Protein AF-A0A350UQT0-F1 (afdb_monomer_lite)

Sequence (102 aa):
MTTYRASLLHDPASGAWTITFPDFGWGVSQGQSLLHALEMARELLHELLAHLIRRDEPIPTPRKHPGRLFHSVHLPPFESAKVELYRALKASGLRKAELARR

Secondary structure (DSSP, 8-state):
--EEEEEEEE-TTT--EEEE-TTTS---EEESSHHHHHHHHHHHHHHHHHHHHHTTPPPPPPPP--STTEEEEE--HHHHHHHHHHHHHHHHT--HHHHTT-

Structure (mmCIF, N/CA/C/O backbone):
data_AF-A0A350UQT0-F1
#
_entry.id   AF-A0A350UQT0-F1
#
loop_
_atom_site.group_PDB
_atom_site.id
_atom_site.type_symbol
_atom_site.label_atom_id
_atom_site.label_alt_id
_atom_site.label_comp_id
_atom_site.label_asym_id
_atom_site.label_entity_id
_atom_site.label_seq_id
_atom_site.pdbx_PDB_ins_code
_atom_site.Cartn_x
_atom_site.Cartn_y
_atom_site.Cartn_z
_atom_site.occupancy
_atom_site.B_iso_or_equiv
_atom_site.auth_seq_id
_atom_site.auth_comp_id
_atom_site.auth_asym_id
_atom_site.auth_atom_id
_atom_site.pdbx_PDB_model_num
ATOM 1 N N . MET A 1 1 ? 4.341 -1.439 10.734 1.00 78.25 1 MET A N 1
ATOM 2 C CA . MET A 1 1 ? 4.686 -0.858 9.418 1.00 78.25 1 MET A CA 1
ATOM 3 C C . MET A 1 1 ? 3.653 -1.332 8.413 1.00 78.25 1 MET A C 1
ATOM 5 O O . MET A 1 1 ? 3.529 -2.537 8.209 1.00 78.25 1 MET A O 1
ATOM 9 N N . THR A 1 2 ? 2.858 -0.419 7.862 1.00 88.94 2 THR A N 1
ATOM 10 C CA . THR A 1 2 ? 1.763 -0.763 6.948 1.00 88.94 2 THR A CA 1
ATOM 11 C C . THR A 1 2 ? 2.350 -1.186 5.601 1.00 88.94 2 THR A C 1
ATOM 13 O O . THR A 1 2 ? 3.193 -0.490 5.034 1.00 88.94 2 THR A O 1
ATOM 16 N N . THR A 1 3 ? 1.938 -2.356 5.113 1.00 94.88 3 THR A N 1
ATOM 17 C CA . THR A 1 3 ? 2.506 -2.996 3.918 1.00 94.88 3 THR A CA 1
ATOM 18 C C . THR A 1 3 ? 1.388 -3.498 3.022 1.00 94.88 3 THR A C 1
ATOM 20 O O . THR A 1 3 ? 0.481 -4.158 3.522 1.00 94.88 3 THR A O 1
ATOM 23 N N . TYR A 1 4 ? 1.489 -3.242 1.720 1.00 96.69 4 TYR A N 1
ATOM 24 C CA . TYR A 1 4 ? 0.593 -3.788 0.698 1.00 96.69 4 TYR A CA 1
ATOM 25 C C . TYR A 1 4 ? 1.386 -4.462 -0.418 1.00 96.69 4 TYR A C 1
ATOM 27 O O . TYR A 1 4 ? 2.597 -4.270 -0.550 1.00 96.69 4 TYR A O 1
ATOM 35 N N . ARG A 1 5 ? 0.696 -5.274 -1.221 1.00 97.31 5 ARG A N 1
ATOM 36 C CA . ARG A 1 5 ? 1.278 -5.919 -2.399 1.00 97.31 5 ARG A CA 1
ATOM 37 C C . ARG A 1 5 ? 0.883 -5.130 -3.642 1.00 97.31 5 ARG A C 1
ATOM 39 O O . ARG A 1 5 ? -0.299 -5.049 -3.963 1.00 97.31 5 ARG A O 1
ATOM 46 N N . ALA A 1 6 ? 1.872 -4.565 -4.321 1.00 97.69 6 ALA A N 1
ATOM 47 C CA . ALA A 1 6 ? 1.688 -3.946 -5.627 1.00 97.69 6 ALA A CA 1
ATOM 48 C C . ALA A 1 6 ? 1.857 -5.003 -6.720 1.00 97.69 6 ALA A C 1
ATOM 50 O O . ALA A 1 6 ? 2.787 -5.807 -6.645 1.00 97.69 6 ALA A O 1
ATOM 51 N N . SER A 1 7 ? 0.990 -4.989 -7.728 1.00 97.56 7 SER A N 1
ATOM 52 C CA . SER A 1 7 ? 1.199 -5.720 -8.978 1.00 97.56 7 SER A CA 1
ATOM 53 C C . SER A 1 7 ? 1.993 -4.839 -9.931 1.00 97.56 7 SER A C 1
ATOM 55 O O . SER A 1 7 ? 1.544 -3.735 -10.244 1.00 97.56 7 SER A O 1
ATOM 57 N N . LEU A 1 8 ? 3.151 -5.318 -10.385 1.00 97.38 8 LEU A N 1
ATOM 58 C CA . LEU A 1 8 ? 3.985 -4.643 -11.379 1.00 97.38 8 LEU A CA 1
ATOM 59 C C . LEU A 1 8 ? 3.988 -5.468 -12.667 1.00 97.38 8 LEU A C 1
ATOM 61 O O . LEU A 1 8 ? 4.522 -6.577 -12.702 1.00 97.38 8 LEU A O 1
ATOM 65 N N . LEU A 1 9 ? 3.390 -4.916 -13.721 1.00 96.94 9 LEU A N 1
ATOM 66 C CA . LEU A 1 9 ? 3.305 -5.546 -15.036 1.00 96.94 9 LEU A CA 1
ATOM 67 C C . LEU A 1 9 ? 4.157 -4.771 -16.039 1.00 96.94 9 LEU A C 1
ATOM 69 O O . LEU A 1 9 ? 3.920 -3.586 -16.254 1.00 96.94 9 LEU A O 1
ATOM 73 N N . HIS A 1 10 ? 5.128 -5.441 -16.652 1.00 96.75 10 HIS A N 1
ATOM 74 C CA . HIS A 1 10 ? 5.935 -4.872 -17.727 1.00 96.75 10 HIS A CA 1
ATOM 75 C C . HIS A 1 10 ? 5.194 -4.976 -19.062 1.00 96.75 10 HIS A C 1
ATOM 77 O O . HIS A 1 10 ? 4.718 -6.056 -19.415 1.00 96.75 10 HIS A O 1
ATOM 83 N N . ASP A 1 11 ? 5.136 -3.875 -19.801 1.00 95.94 11 ASP A N 1
ATOM 84 C CA . ASP A 1 11 ? 4.681 -3.823 -21.185 1.00 95.94 11 ASP A CA 1
ATOM 85 C C . ASP A 1 11 ? 5.901 -3.849 -22.125 1.00 95.94 11 ASP A C 1
ATOM 87 O O . ASP A 1 11 ? 6.623 -2.856 -22.210 1.00 95.94 11 ASP A O 1
ATOM 91 N N . PRO A 1 12 ? 6.150 -4.949 -22.860 1.00 93.00 12 PRO A N 1
ATOM 92 C CA . PRO A 1 12 ? 7.295 -5.051 -23.762 1.00 93.00 12 PRO A CA 1
ATOM 93 C C . PRO A 1 12 ? 7.260 -4.078 -24.946 1.00 93.00 12 PRO A C 1
ATOM 95 O O . PRO A 1 12 ? 8.312 -3.817 -25.524 1.00 93.00 12 PRO A O 1
ATOM 98 N N . ALA A 1 13 ? 6.085 -3.574 -25.338 1.00 94.19 13 ALA A N 1
ATOM 99 C CA . ALA A 1 13 ? 5.962 -2.678 -26.486 1.00 94.19 13 ALA A CA 1
ATOM 100 C C . ALA A 1 13 ? 6.428 -1.257 -26.147 1.00 94.19 13 ALA A C 1
ATOM 102 O O . ALA A 1 13 ? 7.106 -0.618 -26.949 1.00 94.19 13 ALA A O 1
ATOM 103 N N . SER A 1 14 ? 6.081 -0.773 -24.953 1.00 92.88 14 SER A N 1
ATOM 104 C CA . SER A 1 14 ? 6.473 0.556 -24.468 1.00 92.88 14 SER A CA 1
ATOM 105 C C . SER A 1 14 ? 7.706 0.542 -23.556 1.00 92.88 14 SER A C 1
ATOM 107 O O . SER A 1 14 ? 8.317 1.586 -23.340 1.00 92.88 14 SER A O 1
ATOM 109 N N . GLY A 1 15 ? 8.065 -0.615 -22.993 1.00 92.62 15 GLY A N 1
ATOM 110 C CA . GLY A 1 15 ? 9.063 -0.749 -21.927 1.00 92.62 15 GLY A CA 1
ATOM 111 C C . GLY A 1 15 ? 8.578 -0.252 -20.557 1.00 92.62 15 GLY A C 1
ATOM 112 O O . GLY A 1 15 ? 9.339 -0.261 -19.586 1.00 92.62 15 GLY A O 1
ATOM 113 N N . ALA A 1 16 ? 7.325 0.204 -20.456 1.00 95.62 16 ALA A N 1
ATOM 114 C CA . ALA A 1 16 ? 6.772 0.761 -19.233 1.00 95.62 16 ALA A CA 1
ATOM 115 C C . ALA A 1 16 ? 6.325 -0.333 -18.255 1.00 95.62 16 ALA A C 1
ATOM 117 O O . ALA A 1 16 ? 6.003 -1.464 -18.617 1.00 95.62 16 ALA A O 1
ATOM 118 N N . TRP A 1 17 ? 6.261 0.032 -16.983 1.00 97.88 17 TRP A N 1
ATOM 119 C CA . TRP A 1 17 ? 5.772 -0.806 -15.899 1.00 97.88 17 TRP A CA 1
ATOM 120 C C . TRP A 1 17 ? 4.479 -0.218 -15.359 1.00 97.88 17 TRP A C 1
ATOM 122 O O . TRP A 1 17 ? 4.486 0.879 -14.811 1.00 97.88 17 TRP A O 1
ATOM 132 N N . THR A 1 18 ? 3.377 -0.949 -15.479 1.00 98.12 18 THR A N 1
ATOM 133 C CA . THR A 1 18 ? 2.089 -0.573 -14.887 1.00 98.12 18 THR A CA 1
ATOM 134 C C . THR A 1 18 ? 2.011 -1.063 -13.449 1.00 98.12 18 THR A C 1
ATOM 136 O O . THR A 1 18 ? 2.323 -2.222 -13.162 1.00 98.12 18 THR A O 1
ATOM 139 N N . ILE A 1 19 ? 1.572 -0.185 -12.550 1.00 98.50 19 ILE A N 1
ATOM 140 C CA . ILE A 1 19 ? 1.529 -0.423 -11.108 1.00 98.50 19 ILE A CA 1
ATOM 141 C C . ILE A 1 19 ? 0.093 -0.298 -10.622 1.00 98.50 19 ILE A C 1
ATOM 143 O O . ILE A 1 19 ? -0.563 0.716 -10.858 1.00 98.50 19 ILE A O 1
ATOM 147 N N . THR A 1 20 ? -0.381 -1.309 -9.900 1.00 98.31 20 THR A N 1
ATOM 148 C CA . THR A 1 20 ? -1.708 -1.307 -9.266 1.00 98.31 20 THR A CA 1
ATOM 149 C C . THR A 1 20 ? -1.658 -1.960 -7.888 1.00 98.31 20 THR A C 1
ATOM 151 O O . THR A 1 20 ? -0.759 -2.753 -7.596 1.00 98.31 20 THR A O 1
ATOM 154 N N . PHE A 1 21 ? -2.645 -1.661 -7.041 1.00 98.06 21 PHE A N 1
ATOM 155 C CA . PHE A 1 21 ? -2.848 -2.336 -5.759 1.00 98.06 21 PHE A CA 1
ATOM 156 C C . PHE A 1 21 ? -4.208 -3.052 -5.747 1.00 98.06 21 PHE A C 1
ATOM 158 O O . PHE A 1 21 ? -5.238 -2.396 -5.573 1.00 98.06 21 PHE A O 1
ATOM 165 N N . PRO A 1 22 ? -4.245 -4.392 -5.892 1.00 96.19 22 PRO A N 1
ATOM 166 C CA . PRO A 1 22 ? -5.502 -5.135 -6.007 1.00 96.19 22 PRO A CA 1
ATOM 167 C C . PRO A 1 22 ? -6.452 -4.957 -4.820 1.00 96.19 22 PRO A C 1
ATOM 169 O O . PRO A 1 22 ? -7.663 -5.027 -4.992 1.00 96.19 22 PRO A O 1
ATOM 172 N N . ASP A 1 23 ? -5.914 -4.703 -3.623 1.00 97.06 23 ASP A N 1
ATOM 173 C CA . ASP A 1 23 ? -6.708 -4.519 -2.403 1.00 97.06 23 ASP A CA 1
ATOM 174 C C . ASP A 1 23 ? -7.591 -3.257 -2.434 1.00 97.06 23 ASP A C 1
ATOM 176 O O . ASP A 1 23 ? -8.540 -3.166 -1.659 1.00 97.06 23 ASP A O 1
ATOM 180 N N . PHE A 1 24 ? -7.296 -2.297 -3.318 1.00 96.75 24 PHE A N 1
ATOM 181 C CA . PHE A 1 24 ? -8.057 -1.052 -3.460 1.00 96.75 24 PHE A CA 1
ATOM 182 C C . PHE A 1 24 ? -9.071 -1.125 -4.605 1.00 96.75 24 PHE A C 1
ATOM 184 O O . PHE A 1 24 ? -10.109 -0.477 -4.536 1.00 96.75 24 PHE A O 1
ATOM 191 N N . GLY A 1 25 ? -8.796 -1.915 -5.649 1.00 95.25 25 GLY A N 1
ATOM 192 C CA . GLY A 1 25 ? -9.664 -2.043 -6.826 1.00 95.25 25 GLY A CA 1
ATOM 193 C C . GLY A 1 25 ? -9.673 -0.825 -7.762 1.00 95.25 25 GLY A C 1
ATOM 194 O O . GLY A 1 25 ? -10.365 -0.845 -8.775 1.00 95.25 25 GLY A O 1
ATOM 195 N N . TRP A 1 26 ? -8.906 0.220 -7.452 1.00 96.19 26 TRP A N 1
ATOM 196 C CA . TRP A 1 26 ? -8.739 1.425 -8.263 1.00 96.19 26 TRP A CA 1
ATOM 197 C C . TRP A 1 26 ? -7.353 2.041 -8.030 1.00 96.19 26 TRP A C 1
ATOM 199 O O . TRP A 1 26 ? -6.639 1.675 -7.096 1.00 96.19 26 TRP A O 1
ATOM 209 N N . GLY A 1 27 ? -6.986 2.986 -8.897 1.00 96.94 27 GLY A N 1
ATOM 210 C CA . GLY A 1 27 ? -5.681 3.638 -8.893 1.00 96.94 27 GLY A CA 1
ATOM 211 C C . GLY A 1 27 ? -4.642 2.882 -9.712 1.00 96.94 27 GLY A C 1
ATOM 212 O O . GLY A 1 27 ? -4.499 1.661 -9.634 1.00 96.94 27 GLY A O 1
ATOM 213 N N . VAL A 1 28 ? -3.912 3.644 -10.514 1.00 98.06 28 VAL A N 1
ATOM 214 C CA . VAL A 1 28 ? -2.860 3.149 -11.392 1.00 98.06 28 VAL A CA 1
ATOM 215 C C . VAL A 1 28 ? -1.743 4.178 -11.430 1.00 98.06 28 VAL A C 1
ATOM 217 O O . VAL A 1 28 ? -1.998 5.380 -11.381 1.00 98.06 28 VAL A O 1
ATOM 220 N N . SER A 1 29 ? -0.511 3.699 -11.508 1.00 98.00 29 SER A N 1
ATOM 221 C CA . SER A 1 29 ? 0.656 4.518 -11.821 1.00 98.00 29 SER A CA 1
ATOM 222 C C . SER A 1 29 ? 1.534 3.779 -12.827 1.00 98.00 29 SER A C 1
ATOM 224 O O . SER A 1 29 ? 1.280 2.609 -13.144 1.00 98.00 29 SER A O 1
ATOM 226 N N . GLN A 1 30 ? 2.547 4.457 -13.354 1.00 97.56 30 GLN A N 1
ATOM 227 C CA . GLN A 1 30 ? 3.482 3.890 -14.315 1.00 97.56 30 GLN A CA 1
ATOM 228 C C . GLN A 1 30 ? 4.921 4.287 -13.993 1.00 97.56 30 GLN A C 1
ATOM 230 O O . GLN A 1 30 ? 5.183 5.404 -13.562 1.00 97.56 30 GLN A O 1
ATOM 235 N N . GLY A 1 31 ? 5.856 3.370 -14.234 1.00 97.56 31 GLY A N 1
ATOM 236 C CA . GLY A 1 31 ? 7.294 3.610 -14.145 1.00 97.56 31 GLY A CA 1
ATOM 237 C C . GLY A 1 31 ? 7.999 3.249 -15.450 1.00 97.56 31 GLY A C 1
ATOM 238 O O . GLY A 1 31 ? 7.566 2.364 -16.181 1.00 97.56 31 GLY A O 1
ATOM 239 N N . GLN A 1 32 ? 9.111 3.918 -15.739 1.00 96.81 32 GLN A N 1
ATOM 240 C CA . GLN A 1 32 ? 9.917 3.678 -16.953 1.00 96.81 32 GLN A CA 1
ATOM 241 C C . GLN A 1 32 ? 10.949 2.549 -16.780 1.00 96.81 32 GLN A C 1
ATOM 243 O O . GLN A 1 32 ? 11.588 2.114 -17.729 1.00 96.81 32 GLN A O 1
ATOM 248 N N . SER A 1 33 ? 11.144 2.088 -15.547 1.00 96.19 33 SER A N 1
ATOM 249 C CA . SER A 1 33 ? 12.025 0.981 -15.183 1.00 96.19 33 SER A CA 1
ATOM 250 C C . SER A 1 33 ? 11.466 0.299 -13.939 1.00 96.19 33 SER A C 1
ATOM 252 O O . SER A 1 33 ? 10.606 0.863 -13.263 1.00 96.19 33 S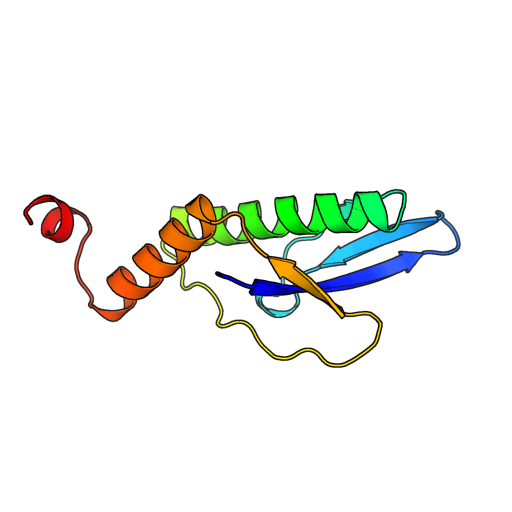ER A O 1
ATOM 254 N N . LEU A 1 34 ? 11.969 -0.889 -13.592 1.00 94.69 34 LEU A N 1
ATOM 255 C CA . LEU A 1 34 ? 11.534 -1.576 -12.373 1.00 94.69 34 LEU A CA 1
ATOM 256 C C . LEU A 1 34 ? 11.803 -0.740 -11.110 1.00 94.69 34 LEU A C 1
ATOM 258 O O . LEU A 1 34 ? 10.956 -0.689 -10.223 1.00 94.69 34 LEU A O 1
ATOM 262 N N . LEU A 1 35 ? 12.959 -0.070 -11.033 1.00 96.12 35 LEU A N 1
ATOM 263 C CA . LEU A 1 35 ? 13.312 0.772 -9.887 1.00 96.12 35 LEU A CA 1
ATOM 264 C C . LEU A 1 35 ? 12.351 1.960 -9.766 1.00 96.12 35 LEU A C 1
ATOM 266 O O . LEU A 1 35 ? 11.733 2.141 -8.720 1.00 96.12 35 LEU A O 1
ATOM 270 N N . HIS A 1 36 ? 12.150 2.687 -10.868 1.00 97.50 36 HIS A N 1
ATOM 271 C CA . HIS A 1 36 ? 11.208 3.803 -10.913 1.00 97.50 36 HIS A CA 1
ATOM 272 C C . HIS A 1 36 ? 9.774 3.332 -10.608 1.00 97.50 36 HIS A C 1
ATOM 274 O O . HIS A 1 36 ? 9.026 3.998 -9.902 1.00 97.50 36 HIS A O 1
ATOM 280 N N . ALA A 1 37 ? 9.386 2.135 -11.056 1.00 97.75 37 ALA A N 1
ATOM 281 C CA . ALA A 1 37 ? 8.071 1.579 -10.765 1.00 97.75 37 ALA A CA 1
ATOM 282 C C . ALA A 1 37 ? 7.858 1.265 -9.277 1.00 97.75 37 ALA A C 1
ATOM 284 O O . ALA A 1 37 ? 6.747 1.408 -8.771 1.00 97.75 37 ALA A O 1
ATOM 285 N N . LEU A 1 38 ? 8.903 0.854 -8.557 1.00 96.81 38 LEU A N 1
ATOM 286 C CA . LEU A 1 38 ? 8.836 0.637 -7.111 1.00 96.81 38 LEU A CA 1
ATOM 287 C C . LEU A 1 38 ? 8.730 1.958 -6.336 1.00 96.81 38 LEU A C 1
ATOM 289 O O . LEU A 1 38 ? 8.006 2.017 -5.339 1.00 96.81 38 LEU A O 1
ATOM 293 N N . GLU A 1 39 ? 9.401 3.014 -6.800 1.00 97.25 39 GLU A N 1
ATOM 294 C CA . GLU A 1 39 ? 9.253 4.377 -6.267 1.00 97.25 39 GLU A CA 1
ATOM 295 C C . GLU A 1 39 ? 7.814 4.872 -6.467 1.00 97.25 39 GLU A C 1
ATOM 297 O O . GLU A 1 39 ? 7.129 5.210 -5.499 1.00 97.25 39 GLU A O 1
ATOM 302 N N . MET A 1 40 ? 7.302 4.759 -7.694 1.00 98.19 40 MET A N 1
ATOM 303 C CA . MET A 1 40 ? 5.920 5.092 -8.051 1.00 98.19 40 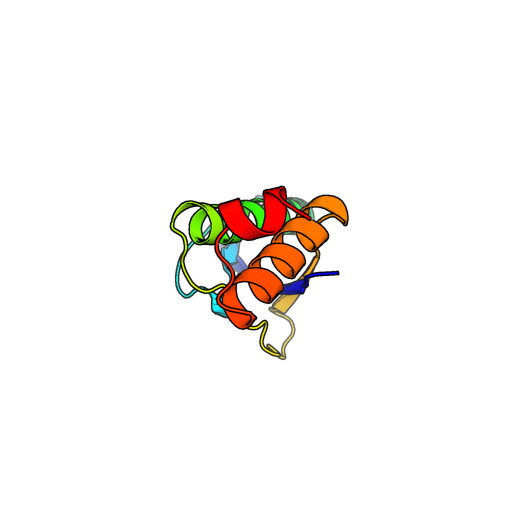MET A CA 1
ATOM 304 C C . MET A 1 40 ? 4.881 4.251 -7.315 1.00 98.19 40 MET A C 1
ATOM 306 O O . MET A 1 40 ? 3.804 4.747 -6.987 1.00 98.19 40 MET A O 1
ATOM 310 N N . ALA A 1 41 ? 5.191 3.000 -6.975 1.00 98.00 41 ALA A N 1
ATOM 311 C CA . ALA A 1 41 ? 4.308 2.185 -6.152 1.00 98.00 41 ALA A CA 1
ATOM 312 C C . ALA A 1 41 ? 4.178 2.728 -4.723 1.00 98.00 41 ALA A C 1
ATOM 314 O O . ALA A 1 41 ? 3.091 2.659 -4.146 1.00 98.00 41 ALA A O 1
ATOM 315 N N . ARG A 1 42 ? 5.251 3.282 -4.141 1.00 97.12 42 ARG A N 1
ATOM 316 C CA . ARG A 1 42 ? 5.187 3.913 -2.812 1.00 97.12 42 ARG A CA 1
ATOM 317 C C . ARG A 1 42 ? 4.336 5.178 -2.842 1.00 97.12 42 ARG A C 1
ATOM 319 O O . ARG A 1 42 ? 3.496 5.340 -1.961 1.00 97.12 42 ARG A O 1
ATOM 326 N N . GLU A 1 43 ? 4.519 6.023 -3.853 1.00 97.56 43 GLU A N 1
ATOM 327 C CA . GLU A 1 43 ? 3.721 7.244 -4.022 1.00 97.56 43 GLU A CA 1
ATOM 328 C C . GLU A 1 43 ? 2.243 6.932 -4.272 1.00 97.56 43 GLU A C 1
ATOM 330 O O . GLU A 1 43 ? 1.369 7.488 -3.607 1.00 97.56 43 GLU A O 1
ATOM 335 N N . LEU A 1 44 ? 1.949 5.967 -5.149 1.00 98.31 44 LEU A N 1
ATOM 336 C CA . LEU A 1 44 ? 0.577 5.526 -5.384 1.00 98.31 44 LEU A CA 1
ATOM 337 C C . LEU A 1 44 ? -0.061 4.994 -4.094 1.00 98.31 44 LEU A C 1
ATOM 339 O O . LEU A 1 44 ? -1.192 5.353 -3.778 1.00 98.31 44 LEU A O 1
ATOM 343 N N . LEU A 1 45 ? 0.657 4.174 -3.317 1.00 97.81 45 LEU A N 1
ATOM 344 C CA . LEU A 1 45 ? 0.141 3.659 -2.048 1.00 97.81 45 LEU A CA 1
ATOM 345 C C . LEU A 1 45 ? -0.175 4.783 -1.053 1.00 97.81 45 LEU A C 1
ATOM 347 O O . LEU A 1 45 ? -1.206 4.727 -0.376 1.00 97.81 45 LEU A O 1
ATOM 351 N N . HIS A 1 46 ? 0.700 5.789 -0.969 1.00 97.06 46 HIS A N 1
ATOM 352 C CA . HIS A 1 46 ? 0.476 6.976 -0.150 1.00 97.06 46 HIS A CA 1
ATOM 353 C C . HIS A 1 46 ? -0.829 7.674 -0.537 1.00 97.06 46 HIS A C 1
ATOM 355 O O . HIS A 1 46 ? -1.688 7.886 0.321 1.00 97.06 46 HIS A O 1
ATOM 361 N N . GLU A 1 47 ? -1.008 7.976 -1.824 1.00 97.56 47 GLU A N 1
ATOM 362 C CA . GLU A 1 47 ? -2.179 8.711 -2.303 1.00 97.56 47 GLU A CA 1
ATOM 363 C C . GLU A 1 47 ? -3.484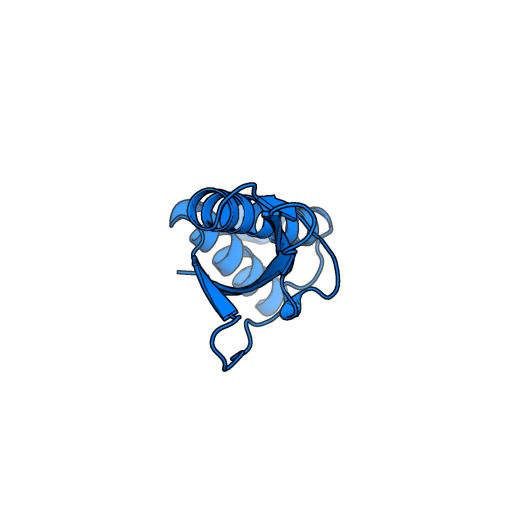 7.937 -2.131 1.00 97.56 47 GLU A C 1
ATOM 365 O O . GLU A 1 47 ? -4.481 8.511 -1.687 1.00 97.56 47 GLU A O 1
ATOM 370 N N . LEU A 1 48 ? -3.483 6.628 -2.402 1.00 98.06 48 LEU A N 1
ATOM 371 C CA . LEU A 1 48 ? -4.651 5.767 -2.191 1.00 98.06 48 LEU A CA 1
ATOM 372 C C . LEU A 1 48 ? -5.116 5.804 -0.729 1.00 98.06 48 LEU A C 1
ATOM 374 O O . LEU A 1 48 ? -6.298 5.998 -0.438 1.00 98.06 48 LEU A O 1
ATOM 378 N N . LEU A 1 49 ? -4.180 5.659 0.210 1.00 96.88 49 LEU A N 1
ATOM 379 C CA . LEU A 1 49 ? -4.488 5.663 1.639 1.00 96.88 49 LEU A CA 1
ATOM 380 C C . LEU A 1 49 ? -4.885 7.055 2.132 1.00 96.88 49 LEU A C 1
ATOM 382 O O . LEU A 1 49 ? -5.852 7.187 2.887 1.00 96.88 49 LEU A O 1
ATOM 386 N N . ALA A 1 50 ? -4.185 8.096 1.683 1.00 96.06 50 ALA A N 1
ATOM 387 C CA . ALA A 1 50 ? -4.519 9.475 2.008 1.00 96.06 50 ALA A CA 1
ATOM 388 C C . ALA A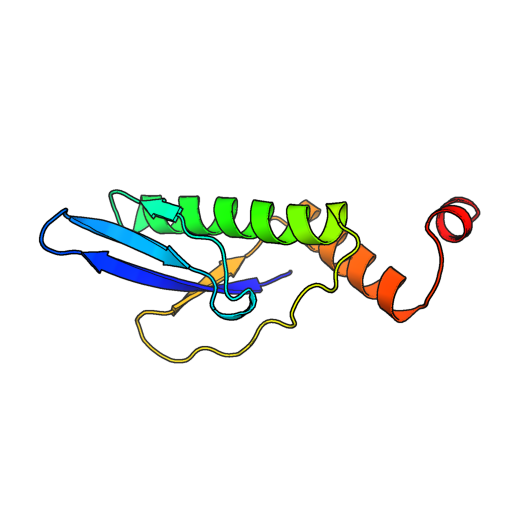 1 50 ? -5.918 9.846 1.495 1.00 96.06 50 ALA A C 1
ATOM 390 O O . ALA A 1 50 ? -6.674 10.504 2.209 1.00 96.06 50 ALA A O 1
ATOM 391 N N . HIS A 1 51 ? -6.297 9.390 0.300 1.00 97.38 51 HIS A N 1
ATOM 392 C CA . HIS A 1 51 ? -7.630 9.587 -0.263 1.00 97.38 51 HIS A CA 1
ATOM 393 C C . HIS A 1 51 ? -8.725 8.964 0.611 1.00 97.38 51 HIS A C 1
ATOM 395 O O . HIS A 1 51 ? -9.669 9.668 0.978 1.00 97.38 51 HIS A O 1
ATOM 401 N N . LEU A 1 52 ? -8.572 7.695 1.010 1.00 96.50 52 LEU A N 1
ATOM 402 C CA . LEU A 1 52 ? -9.534 7.019 1.890 1.00 96.50 52 LEU A CA 1
ATOM 403 C C . LEU A 1 52 ? -9.655 7.733 3.244 1.00 96.50 52 LEU A C 1
ATOM 405 O O . LEU A 1 52 ? -10.761 8.023 3.695 1.00 96.50 52 LEU A O 1
ATOM 409 N N . ILE A 1 53 ? -8.527 8.123 3.850 1.00 95.06 53 ILE A N 1
ATOM 410 C CA . ILE A 1 53 ? -8.517 8.876 5.116 1.00 95.06 53 ILE A CA 1
ATOM 411 C C . ILE A 1 53 ? -9.220 10.233 4.967 1.00 95.06 53 ILE A C 1
ATOM 413 O O . ILE A 1 53 ? -9.993 10.623 5.846 1.00 95.06 53 ILE A O 1
ATOM 417 N N . ARG A 1 54 ? -8.969 10.966 3.871 1.00 95.56 54 ARG A N 1
ATOM 418 C CA . ARG A 1 54 ? -9.601 12.271 3.593 1.00 95.56 54 ARG A CA 1
ATOM 419 C C . ARG A 1 54 ? -11.117 12.150 3.447 1.00 95.56 54 ARG A C 1
ATOM 421 O O . ARG A 1 54 ? -11.833 13.041 3.895 1.00 95.56 54 ARG A O 1
ATOM 428 N N . ARG A 1 55 ? -11.594 11.060 2.845 1.00 95.56 55 ARG A N 1
ATOM 429 C CA . ARG A 1 55 ? -13.022 10.788 2.617 1.00 95.56 55 ARG A CA 1
ATOM 430 C C . ARG A 1 55 ? -13.710 10.061 3.768 1.00 95.56 55 ARG A C 1
ATOM 432 O O . ARG A 1 55 ? -14.901 9.791 3.696 1.00 95.56 55 ARG A O 1
ATOM 439 N N . ASP A 1 56 ? -12.966 9.785 4.833 1.00 93.62 56 ASP A N 1
ATOM 440 C CA . ASP A 1 56 ? -13.414 9.002 5.975 1.00 93.62 56 ASP A CA 1
ATOM 441 C C . ASP A 1 56 ? -13.919 7.587 5.606 1.00 93.62 56 ASP A C 1
ATOM 443 O O . ASP A 1 56 ? -14.813 7.030 6.251 1.00 93.62 56 ASP A O 1
ATOM 447 N N . GLU A 1 57 ? -13.312 6.990 4.581 1.00 94.56 57 GLU A N 1
ATOM 448 C CA . GLU A 1 57 ? -13.633 5.663 4.059 1.00 94.56 57 GLU A CA 1
ATOM 449 C C . GLU A 1 57 ? -12.786 4.554 4.712 1.00 94.56 57 GLU A C 1
ATOM 451 O O . GLU A 1 57 ? -11.645 4.783 5.130 1.00 94.56 57 GLU A O 1
ATOM 456 N N . PRO A 1 58 ? -13.316 3.321 4.815 1.00 93.00 58 PRO A N 1
ATOM 457 C CA . PRO A 1 58 ? -12.571 2.207 5.385 1.00 93.00 58 PRO A CA 1
ATOM 458 C C . PRO A 1 58 ? -11.315 1.893 4.562 1.00 93.00 58 PRO A C 1
ATOM 460 O O . PRO A 1 58 ? -11.363 1.745 3.343 1.00 93.00 58 PRO A O 1
ATOM 463 N N . ILE A 1 59 ? -10.185 1.729 5.252 1.00 95.56 59 ILE A N 1
ATOM 464 C CA . ILE A 1 59 ? -8.939 1.272 4.633 1.00 95.56 59 ILE A CA 1
ATOM 465 C C . ILE A 1 59 ? -8.997 -0.254 4.472 1.00 95.56 59 ILE A C 1
ATOM 467 O O . ILE A 1 59 ? -9.208 -0.938 5.480 1.00 95.56 59 ILE A O 1
ATOM 471 N N . PRO A 1 60 ? -8.762 -0.809 3.267 1.00 95.31 60 PRO A N 1
ATOM 472 C CA . PRO A 1 60 ? -8.773 -2.253 3.062 1.00 95.31 60 PRO A CA 1
ATOM 473 C C . PRO A 1 60 ? -7.723 -2.958 3.935 1.00 95.31 60 PRO A C 1
ATOM 475 O O . PRO A 1 60 ? -6.680 -2.405 4.283 1.00 95.31 60 PRO A O 1
ATOM 478 N N . THR A 1 61 ? -7.983 -4.203 4.324 1.00 92.81 61 THR A N 1
ATOM 479 C CA . THR A 1 61 ? -6.970 -5.027 4.999 1.00 92.81 61 THR A CA 1
ATOM 480 C C . THR A 1 61 ? -6.011 -5.588 3.947 1.00 92.81 61 THR A C 1
ATOM 482 O O . THR A 1 61 ? -6.501 -6.186 2.986 1.00 92.81 61 THR A O 1
ATOM 485 N N . PRO A 1 62 ? -4.677 -5.456 4.108 1.00 93.81 62 PRO A N 1
ATOM 486 C CA . PRO A 1 62 ? -3.722 -5.992 3.147 1.00 93.81 62 PRO A CA 1
ATOM 487 C C . PRO A 1 62 ? -3.882 -7.501 3.003 1.00 93.81 62 PRO A C 1
ATOM 489 O O . PRO A 1 62 ? -3.884 -8.227 4.004 1.00 93.81 62 PRO A O 1
ATOM 492 N N . ARG A 1 63 ? -3.997 -7.987 1.767 1.00 93.75 63 ARG A N 1
ATOM 493 C CA . ARG A 1 63 ? -4.122 -9.424 1.494 1.00 93.75 63 ARG A CA 1
ATOM 494 C C . ARG A 1 63 ? -2.798 -10.013 1.028 1.00 93.75 63 ARG A C 1
ATOM 496 O O . ARG A 1 63 ? -1.902 -9.331 0.528 1.00 93.75 63 ARG A O 1
ATOM 503 N N . LYS A 1 64 ? -2.665 -11.330 1.197 1.00 90.94 64 LYS A N 1
ATOM 504 C CA . LYS A 1 64 ? -1.554 -12.079 0.604 1.00 90.94 64 LYS A CA 1
ATOM 505 C C . LYS A 1 64 ? -1.816 -12.230 -0.891 1.00 90.94 64 LYS A C 1
ATOM 507 O O . LYS A 1 64 ? -2.796 -12.853 -1.277 1.00 90.94 64 LYS A O 1
ATOM 512 N N . HIS A 1 65 ? -0.896 -11.716 -1.701 1.00 91.12 65 HIS A N 1
ATOM 513 C CA . HIS A 1 65 ? -0.888 -11.892 -3.153 1.00 91.12 65 HIS A CA 1
ATOM 514 C C . HIS A 1 65 ? 0.374 -12.674 -3.551 1.00 91.12 65 HIS A C 1
ATOM 516 O O . HIS A 1 65 ? 1.476 -12.099 -3.531 1.00 91.12 65 HIS A O 1
ATOM 522 N N . PRO A 1 66 ? 0.255 -13.997 -3.791 1.00 86.69 66 PRO A N 1
ATOM 523 C CA . PRO A 1 66 ? 1.379 -14.848 -4.163 1.00 86.69 66 PRO A CA 1
ATOM 524 C C . PRO A 1 66 ? 1.743 -14.667 -5.641 1.00 86.69 66 PRO A C 1
ATOM 526 O O . PRO A 1 66 ? 0.889 -14.382 -6.474 1.00 86.69 66 PRO A O 1
ATOM 529 N N . GLY A 1 67 ? 3.017 -14.873 -5.973 1.00 90.19 67 GLY A N 1
ATOM 530 C CA . GLY A 1 67 ? 3.512 -14.818 -7.350 1.00 90.19 67 GLY A CA 1
ATOM 531 C C . GLY A 1 67 ? 4.578 -13.749 -7.576 1.00 90.19 67 GLY A C 1
ATOM 532 O O . GLY A 1 67 ? 4.751 -12.828 -6.778 1.00 90.19 67 GLY A O 1
ATOM 533 N N . ARG A 1 68 ? 5.308 -13.899 -8.688 1.00 88.62 68 ARG A N 1
ATOM 534 C CA . ARG A 1 68 ? 6.483 -13.075 -9.034 1.00 88.62 68 ARG A CA 1
ATOM 535 C C . ARG A 1 68 ? 6.134 -11.650 -9.470 1.00 88.62 68 ARG A C 1
ATOM 537 O O . ARG A 1 68 ? 7.012 -10.805 -9.470 1.00 88.62 68 ARG A O 1
ATOM 544 N N . LEU A 1 69 ? 4.874 -11.397 -9.825 1.00 90.88 69 LEU A N 1
ATOM 545 C CA . LEU A 1 69 ? 4.387 -10.075 -10.235 1.00 90.88 69 LEU A CA 1
ATOM 546 C C . LEU A 1 69 ? 4.083 -9.157 -9.043 1.00 90.88 69 LEU A C 1
ATOM 548 O O . LEU A 1 69 ? 3.911 -7.953 -9.218 1.00 90.88 69 LEU A O 1
ATOM 552 N N . PHE A 1 70 ? 3.994 -9.723 -7.834 1.00 95.88 70 PHE A N 1
ATOM 553 C CA . PHE A 1 70 ? 3.629 -8.980 -6.638 1.00 95.88 70 PHE A CA 1
ATOM 554 C C . PHE A 1 70 ? 4.858 -8.597 -5.821 1.00 95.88 70 PHE A C 1
ATOM 556 O O . PHE A 1 70 ? 5.619 -9.457 -5.364 1.00 95.88 70 PHE A O 1
ATOM 563 N N . HIS A 1 71 ? 4.993 -7.305 -5.543 1.00 96.06 71 HIS A N 1
ATOM 564 C CA . HIS A 1 71 ? 6.068 -6.749 -4.729 1.00 96.06 71 HIS A CA 1
ATOM 565 C C . HIS A 1 71 ? 5.526 -6.134 -3.443 1.00 96.06 71 HIS A C 1
ATOM 567 O O . HIS A 1 71 ? 4.436 -5.565 -3.414 1.00 96.06 71 HIS A O 1
ATOM 573 N N . SER A 1 72 ? 6.283 -6.281 -2.356 1.00 95.69 72 SER A N 1
ATOM 574 C CA . SER A 1 72 ? 5.933 -5.667 -1.077 1.00 95.69 72 SER A CA 1
ATOM 575 C C . SER A 1 72 ? 6.291 -4.191 -1.117 1.00 95.69 72 SER A C 1
ATOM 577 O O . SER A 1 72 ? 7.442 -3.838 -1.365 1.00 95.69 72 SER A O 1
ATOM 579 N N . VAL A 1 73 ? 5.306 -3.342 -0.847 1.00 96.56 73 VAL A N 1
ATOM 580 C CA . VAL A 1 73 ? 5.478 -1.895 -0.763 1.00 96.56 73 VAL A CA 1
ATOM 581 C C . VAL A 1 73 ? 5.135 -1.464 0.652 1.00 96.56 73 VAL A C 1
ATOM 583 O O . VAL A 1 73 ? 4.043 -1.733 1.158 1.00 96.56 73 VAL A O 1
ATOM 586 N N . HIS A 1 74 ? 6.102 -0.821 1.298 1.00 94.94 74 HIS A N 1
ATOM 587 C CA . HIS A 1 74 ? 6.000 -0.356 2.674 1.00 94.94 74 HIS A CA 1
ATOM 588 C C . HIS A 1 74 ? 5.858 1.162 2.695 1.00 94.94 74 HIS A C 1
ATOM 590 O O . HIS A 1 74 ? 6.646 1.859 2.051 1.00 94.94 74 HIS A O 1
ATOM 596 N N . LEU A 1 75 ? 4.912 1.674 3.480 1.00 92.06 75 LEU A N 1
ATOM 597 C CA . LEU A 1 75 ? 4.864 3.105 3.768 1.00 92.06 75 LEU A CA 1
ATOM 598 C C . LEU A 1 75 ? 6.022 3.514 4.695 1.00 92.06 75 LEU A C 1
ATOM 600 O O . LEU A 1 75 ? 6.400 2.734 5.578 1.00 92.06 75 LEU A O 1
ATOM 604 N N . PRO A 1 76 ? 6.540 4.750 4.572 1.00 91.00 76 PRO A N 1
ATOM 605 C CA . PRO A 1 76 ? 7.379 5.363 5.597 1.00 91.00 76 PRO A CA 1
ATOM 606 C C . PRO A 1 76 ? 6.774 5.231 7.011 1.00 91.00 76 PRO A C 1
ATOM 608 O O . PRO A 1 76 ? 5.545 5.215 7.156 1.00 91.00 76 PRO A O 1
ATOM 611 N N . PRO A 1 77 ? 7.599 5.187 8.077 1.00 91.31 77 PRO A N 1
ATOM 612 C CA . PRO A 1 77 ? 7.115 5.007 9.449 1.00 91.31 77 PRO A CA 1
ATOM 613 C C . PRO A 1 77 ? 6.048 6.020 9.881 1.00 91.31 77 PRO A C 1
ATOM 615 O O . PRO A 1 77 ? 5.041 5.638 10.473 1.00 91.31 77 PRO A O 1
ATOM 618 N N . PHE A 1 78 ? 6.232 7.297 9.539 1.00 90.69 78 PHE A N 1
ATOM 619 C CA . PHE A 1 78 ? 5.292 8.361 9.895 1.00 90.69 78 PHE A CA 1
ATOM 620 C C . PHE A 1 78 ? 3.917 8.183 9.234 1.00 90.69 78 PHE A C 1
ATOM 622 O O . PHE A 1 78 ? 2.878 8.355 9.869 1.00 90.69 78 PHE A O 1
ATOM 629 N N . GLU A 1 79 ? 3.893 7.784 7.965 1.00 91.50 79 GLU A N 1
ATOM 630 C CA . GLU A 1 79 ? 2.654 7.546 7.223 1.00 91.50 79 GLU A CA 1
ATOM 631 C C . GLU A 1 79 ? 1.963 6.264 7.681 1.00 91.50 79 GLU A C 1
ATOM 633 O O . GLU A 1 79 ? 0.748 6.258 7.880 1.00 91.50 79 GLU A O 1
ATOM 638 N N . SER A 1 80 ? 2.742 5.211 7.953 1.00 93.94 80 SER A N 1
ATOM 639 C CA . SER A 1 80 ? 2.236 3.998 8.602 1.00 93.94 80 SER A CA 1
ATOM 640 C C . SER A 1 80 ? 1.538 4.334 9.924 1.00 93.94 80 SER A C 1
ATOM 642 O O . SER A 1 80 ? 0.437 3.856 10.173 1.00 93.94 80 SER A O 1
ATOM 644 N N . ALA A 1 81 ? 2.136 5.189 10.761 1.00 93.81 81 ALA A N 1
ATOM 645 C CA . ALA A 1 81 ? 1.543 5.576 12.041 1.00 93.81 81 ALA A CA 1
ATOM 646 C C . ALA A 1 81 ? 0.185 6.278 11.869 1.00 93.81 81 ALA A C 1
ATOM 648 O O . ALA A 1 81 ? -0.754 5.974 12.603 1.00 93.81 81 ALA A O 1
ATOM 649 N N . LYS A 1 82 ? 0.044 7.158 10.865 1.00 92.56 82 LYS A N 1
ATOM 650 C CA . LYS A 1 82 ? -1.246 7.797 10.545 1.00 92.56 82 LYS A CA 1
ATOM 651 C C . LYS A 1 82 ? -2.312 6.774 10.152 1.00 92.56 82 LYS A C 1
ATOM 653 O O . LYS A 1 82 ? -3.450 6.882 10.603 1.00 92.56 82 LYS A O 1
ATOM 658 N N . VAL A 1 83 ? -1.947 5.790 9.332 1.00 95.06 83 VAL A N 1
ATOM 659 C CA . VAL A 1 83 ? -2.866 4.735 8.880 1.00 95.06 83 VAL A CA 1
ATOM 660 C C . VAL A 1 83 ? -3.316 3.852 10.042 1.00 95.06 83 VAL A C 1
ATOM 662 O O . VAL A 1 83 ? -4.513 3.603 10.189 1.00 95.06 83 VAL A O 1
ATOM 665 N N . GLU A 1 84 ? -2.390 3.407 10.893 1.00 93.69 84 GLU A N 1
ATOM 666 C CA . GLU A 1 84 ? -2.740 2.565 12.043 1.00 93.69 84 GLU A CA 1
ATOM 667 C C . GLU A 1 84 ? -3.574 3.335 13.082 1.00 93.69 84 GLU A C 1
ATOM 669 O O . GLU A 1 84 ? -4.563 2.803 13.587 1.00 93.69 84 GLU A O 1
ATOM 674 N N . LEU A 1 85 ? -3.263 4.615 13.334 1.00 93.00 85 LEU A N 1
ATOM 675 C CA . LEU A 1 85 ? -4.093 5.476 14.183 1.00 93.00 85 LEU A CA 1
ATOM 676 C C . LEU A 1 85 ? -5.510 5.627 13.615 1.00 93.00 85 LEU A C 1
ATOM 678 O O . LEU A 1 85 ? -6.489 5.511 14.350 1.00 93.00 85 LEU A O 1
ATOM 682 N N . TYR A 1 86 ? -5.633 5.859 12.306 1.00 94.25 86 TYR A N 1
ATOM 683 C CA . TYR A 1 86 ? -6.933 5.975 11.650 1.00 94.25 86 TYR A CA 1
ATOM 684 C C . TYR A 1 86 ? -7.767 4.695 11.796 1.00 94.25 86 TYR A C 1
ATOM 686 O O . TYR A 1 86 ? -8.945 4.763 12.155 1.00 94.25 86 TYR A O 1
ATOM 694 N N . ARG A 1 87 ? -7.151 3.525 11.587 1.00 93.19 87 ARG A N 1
ATOM 695 C CA . ARG A 1 87 ? -7.803 2.223 11.791 1.00 93.19 87 ARG A CA 1
ATOM 696 C C . ARG A 1 87 ? -8.272 2.037 13.230 1.00 93.19 87 ARG A C 1
ATOM 698 O O . ARG A 1 87 ? -9.416 1.638 13.436 1.00 93.19 87 ARG A O 1
ATOM 705 N N . ALA A 1 88 ? -7.427 2.359 14.209 1.00 92.19 88 ALA A N 1
ATOM 706 C CA . ALA A 1 88 ? -7.779 2.260 15.624 1.00 92.19 88 ALA A CA 1
ATOM 707 C C . ALA A 1 88 ? -8.958 3.179 15.985 1.00 92.19 88 ALA A C 1
ATOM 709 O O . ALA A 1 88 ? -9.899 2.747 16.651 1.00 92.19 88 ALA A O 1
ATOM 710 N N . LEU A 1 89 ? -8.960 4.420 15.484 1.00 90.25 89 LEU A N 1
ATOM 711 C CA . LEU A 1 89 ? -10.068 5.353 15.688 1.00 90.25 89 LEU A CA 1
ATOM 712 C C . LEU A 1 89 ? -11.371 4.830 15.084 1.00 90.25 89 LEU A C 1
ATOM 714 O O . LEU A 1 89 ? -12.379 4.773 15.788 1.00 90.25 89 LEU A O 1
ATOM 718 N N . LYS A 1 90 ? -11.342 4.369 13.829 1.00 8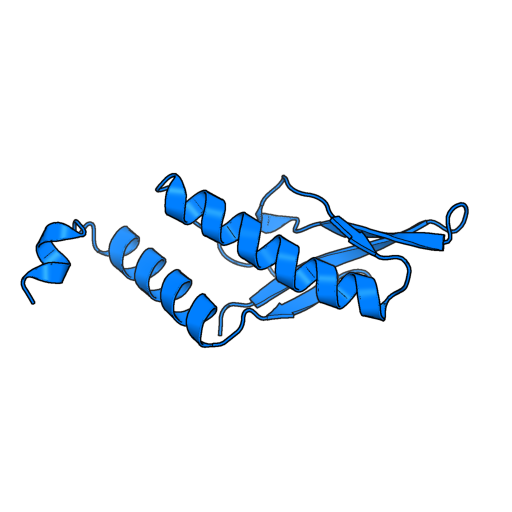8.81 90 LYS A N 1
ATOM 719 C CA . LYS A 1 90 ? -12.510 3.763 13.177 1.00 88.81 90 LYS A CA 1
ATOM 720 C C . LYS A 1 90 ? -13.041 2.551 13.940 1.00 88.81 90 LYS A C 1
ATOM 722 O O . LYS A 1 90 ? -14.248 2.463 14.142 1.00 88.81 90 LYS A O 1
ATOM 727 N N . ALA A 1 91 ? -12.162 1.658 14.397 1.00 87.69 91 ALA A N 1
ATOM 728 C CA . ALA A 1 91 ? -12.550 0.468 15.155 1.00 87.69 91 ALA A CA 1
ATOM 729 C C . ALA A 1 91 ? -13.144 0.805 16.535 1.00 87.69 91 ALA A C 1
ATOM 731 O O . ALA A 1 91 ? -14.061 0.128 16.988 1.00 87.69 91 ALA A O 1
ATOM 732 N N . SER A 1 92 ? -12.652 1.861 17.191 1.00 86.31 92 SER A N 1
ATOM 733 C CA . SER A 1 92 ? -13.158 2.306 18.498 1.00 86.31 92 SER A CA 1
ATOM 734 C C . SER A 1 92 ? -14.494 3.057 18.437 1.00 86.31 92 SER A C 1
ATOM 736 O O . SER A 1 92 ? -15.121 3.269 19.472 1.00 86.31 92 SER A O 1
ATOM 738 N N . GLY A 1 93 ? -14.908 3.524 17.253 1.00 79.88 93 GLY A N 1
ATOM 739 C CA . GLY A 1 93 ? -16.068 4.408 17.090 1.00 79.88 93 GLY A CA 1
ATOM 740 C C . GLY A 1 93 ? -15.880 5.819 17.672 1.00 79.88 93 GLY A C 1
ATOM 741 O O . GLY A 1 93 ? -16.817 6.621 17.650 1.00 79.88 93 GLY A O 1
ATOM 742 N N . LEU A 1 94 ? -14.687 6.153 18.180 1.00 76.50 94 LEU A N 1
ATOM 743 C CA . LEU A 1 94 ? -14.384 7.462 18.752 1.00 76.50 94 LEU A CA 1
ATOM 744 C C . LEU A 1 94 ? -14.287 8.531 17.660 1.00 76.50 94 LEU A C 1
ATOM 746 O O . LEU A 1 94 ? -13.645 8.360 16.623 1.00 76.50 94 LEU A O 1
ATOM 750 N N . ARG A 1 95 ? -14.896 9.690 17.921 1.00 72.31 95 ARG A N 1
ATOM 751 C CA . ARG A 1 95 ? -14.788 10.863 17.043 1.00 72.31 95 ARG A CA 1
ATOM 752 C C . ARG A 1 95 ? -13.465 11.592 17.293 1.00 72.31 95 ARG A C 1
ATOM 754 O O . ARG A 1 95 ? -12.983 11.639 18.420 1.00 72.31 95 ARG A O 1
ATOM 761 N N . LYS A 1 96 ? -12.921 12.260 16.267 1.00 71.25 96 LYS A N 1
ATOM 762 C CA . LYS A 1 96 ? -11.667 13.046 16.359 1.00 71.25 96 LYS A CA 1
ATOM 763 C C . LYS A 1 96 ? -11.665 14.062 17.514 1.00 71.25 96 LYS A C 1
ATOM 765 O O . LYS A 1 96 ? -10.650 14.224 18.179 1.00 71.25 96 LYS A O 1
ATOM 770 N N . ALA A 1 97 ? -12.807 14.704 17.771 1.00 74.38 97 ALA A N 1
ATOM 771 C CA . ALA A 1 97 ? -12.966 15.667 18.864 1.00 74.38 97 ALA A CA 1
ATOM 772 C C . ALA A 1 97 ? -12.820 15.037 20.260 1.00 74.38 97 ALA A C 1
ATOM 774 O O . ALA A 1 97 ? -12.399 15.716 21.188 1.00 74.38 97 ALA A O 1
ATOM 775 N N . GLU A 1 98 ? -13.152 13.754 20.402 1.00 72.75 98 GLU A N 1
ATOM 776 C CA . GLU A 1 98 ? -13.021 13.024 21.664 1.00 72.75 98 GLU A CA 1
ATOM 777 C C . GLU A 1 98 ? -11.568 12.605 21.915 1.00 72.75 9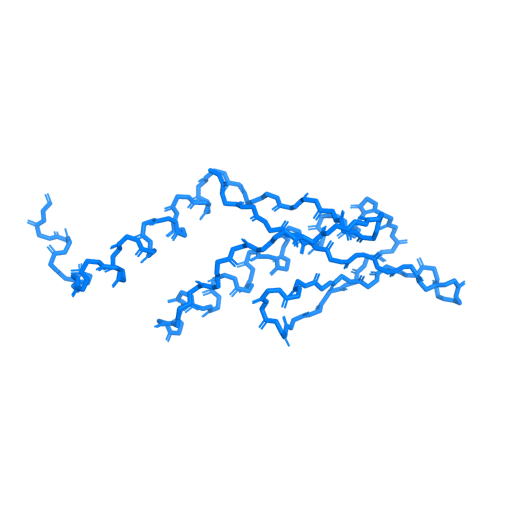8 GLU A C 1
ATOM 779 O O . GLU A 1 98 ? -11.103 12.659 23.048 1.00 72.75 98 GLU A O 1
ATOM 784 N N . LEU A 1 99 ? -10.822 12.265 20.854 1.00 73.19 99 LEU A N 1
ATOM 785 C CA . LEU A 1 99 ? -9.384 12.010 20.961 1.00 73.19 99 LEU A CA 1
ATOM 786 C C . LEU A 1 99 ? -8.621 13.269 21.383 1.00 73.19 99 LEU A C 1
ATOM 788 O O . LEU A 1 99 ? -7.768 13.190 22.250 1.00 73.19 99 LEU A O 1
ATOM 792 N N . ALA A 1 100 ? -8.942 14.429 20.802 1.00 74.31 100 ALA A N 1
ATOM 793 C CA . ALA A 1 100 ? -8.236 15.682 21.087 1.00 74.31 100 ALA A CA 1
ATOM 794 C C . ALA A 1 100 ? -8.365 16.167 22.547 1.00 74.31 100 ALA A C 1
ATOM 796 O O . ALA A 1 100 ? -7.655 17.085 22.946 1.00 74.31 100 ALA A O 1
ATOM 797 N N . ARG A 1 101 ? -9.290 15.593 23.327 1.00 76.81 101 ARG A N 1
ATOM 798 C CA . ARG A 1 101 ? -9.524 15.917 24.743 1.00 76.81 101 ARG A CA 1
ATOM 799 C C . ARG A 1 101 ? -8.727 15.037 25.715 1.00 76.81 101 ARG A C 1
ATOM 801 O O . ARG A 1 101 ? -8.834 15.261 26.918 1.00 76.81 101 ARG A O 1
ATOM 808 N N . ARG A 1 102 ? -7.999 14.035 25.219 1.00 65.31 102 ARG A N 1
ATOM 809 C CA . ARG A 1 102 ? -7.175 13.103 26.003 1.00 65.31 102 ARG A CA 1
ATOM 810 C C . ARG A 1 102 ? -5.703 13.330 25.703 1.00 65.31 102 ARG A C 1
ATOM 812 O O . ARG A 1 102 ? -4.914 13.201 26.658 1.00 65.31 102 ARG A O 1
#

Foldseek 3Di:
DDKAKWFWDADPVQCKTWIDGVQQVDWIDIANHPVRNLVVNQVRVLVSLVVCVVVVHDDGDHDDDDDPRIDMRDHDPVSVVVSVVSVVCVVVVHDPVRVVVD

Radius of gyration: 15.49 Å; chains: 1; bounding box: 29×31×52 Å

pLDDT: mean 92.66, std 7.13, range [65.31, 98.5]